Protein AF-A0A7X4C940-F1 (afdb_monomer_lite)

Secondary structure (DSSP, 8-state):
----S-----------------S------TT-HHHHHHTT-S-----SS---SHHHHHHHSTTTHHHHHHHHHH-GGGHHHHSGGGG-------SSS--

Sequence (99 aa):
MSVIEKTIEASANTSLPHVEQTEGTSSPSTTDRIFGAHRGGKIRVAGKFPIDSPETLSLVYTPGVGHVCRAIAADPAQAYQVTGKGNSVAVVTDGSAVL

Radius of gyration: 28.31 Å; chains: 1; bounding box: 73×32×51 Å

pLDDT: mean 78.65, std 24.68, range [30.31, 98.56]

Structure (mmCIF, N/CA/C/O backbone):
data_AF-A0A7X4C940-F1
#
_entry.id   AF-A0A7X4C940-F1
#
loop_
_atom_site.group_PDB
_atom_site.id
_atom_site.type_symbol
_atom_site.label_atom_id
_atom_site.label_alt_id
_atom_site.label_comp_id
_atom_site.label_asym_id
_atom_site.label_entity_id
_atom_site.label_seq_id
_atom_site.pdbx_PDB_ins_code
_atom_site.Cartn_x
_atom_site.Cartn_y
_atom_site.Cartn_z
_atom_site.occupancy
_atom_site.B_iso_or_equiv
_atom_site.auth_seq_id
_atom_site.auth_comp_id
_atom_site.auth_asym_id
_atom_site.auth_atom_id
_atom_site.pdbx_PDB_model_num
ATOM 1 N N . MET A 1 1 ? 45.951 19.045 34.154 1.00 42.50 1 MET A N 1
ATOM 2 C CA . MET A 1 1 ? 44.715 18.563 33.502 1.00 42.50 1 MET A CA 1
ATOM 3 C C . MET A 1 1 ? 44.746 19.002 32.044 1.00 42.50 1 MET A C 1
ATOM 5 O O . MET A 1 1 ? 44.056 19.932 31.662 1.00 42.50 1 MET A O 1
ATOM 9 N N . SER A 1 2 ? 45.626 18.378 31.259 1.00 30.31 2 SER A N 1
ATOM 10 C CA . SER A 1 2 ? 45.772 18.595 29.816 1.00 30.31 2 SER A CA 1
ATOM 11 C C . SER A 1 2 ? 45.925 17.219 29.172 1.00 30.31 2 SER A C 1
ATOM 13 O O . SER A 1 2 ? 47.014 16.655 29.116 1.00 30.31 2 SER A O 1
ATOM 15 N N . VAL A 1 3 ? 44.795 16.631 28.794 1.00 38.12 3 VAL A N 1
ATOM 16 C CA . VAL A 1 3 ? 44.738 15.377 28.037 1.00 38.12 3 VAL A CA 1
ATOM 17 C C . VAL A 1 3 ? 44.363 15.749 26.607 1.00 38.12 3 VAL A C 1
ATOM 19 O O . VAL A 1 3 ? 43.245 15.528 26.163 1.00 38.12 3 VAL A O 1
ATOM 22 N N . ILE A 1 4 ? 45.286 16.428 25.932 1.00 45.62 4 ILE A N 1
ATOM 23 C CA . ILE A 1 4 ? 45.287 16.703 24.493 1.00 45.62 4 ILE A CA 1
ATOM 24 C C . ILE A 1 4 ? 46.773 16.603 24.102 1.00 45.62 4 ILE A C 1
ATOM 26 O O . ILE A 1 4 ? 47.593 17.157 24.824 1.00 45.62 4 ILE A O 1
ATOM 30 N N . GLU A 1 5 ? 47.100 15.872 23.026 1.00 40.53 5 GLU A N 1
ATOM 31 C CA . GLU A 1 5 ? 48.422 15.793 22.340 1.00 40.53 5 GLU A CA 1
ATOM 32 C C . GLU A 1 5 ? 49.314 14.531 22.436 1.00 40.53 5 GLU A C 1
ATOM 34 O O . GLU A 1 5 ? 50.472 14.602 22.039 1.00 40.53 5 GLU A O 1
ATOM 39 N N . LYS A 1 6 ? 48.846 13.329 22.807 1.00 39.38 6 LYS A N 1
ATOM 40 C CA . LYS A 1 6 ? 49.697 12.117 22.627 1.00 39.38 6 LYS A CA 1
ATOM 41 C C . LYS A 1 6 ? 49.001 10.897 22.032 1.00 39.38 6 LYS A C 1
ATOM 43 O O . LYS A 1 6 ? 48.931 9.834 22.642 1.00 39.38 6 LYS A O 1
ATOM 48 N N . THR A 1 7 ? 48.540 11.025 20.791 1.00 34.94 7 THR A N 1
ATOM 49 C CA . THR A 1 7 ? 48.272 9.854 19.931 1.00 34.94 7 THR A CA 1
ATOM 50 C C . THR A 1 7 ? 48.620 10.169 18.476 1.00 34.94 7 THR A C 1
ATOM 52 O O . THR A 1 7 ? 47.824 10.002 17.561 1.00 34.94 7 THR A O 1
ATOM 55 N N . ILE A 1 8 ? 49.832 10.680 18.275 1.00 39.00 8 ILE A N 1
ATOM 56 C CA . ILE A 1 8 ? 50.547 10.621 17.000 1.00 39.00 8 ILE A CA 1
ATOM 57 C C . ILE A 1 8 ? 51.814 9.819 17.315 1.00 39.00 8 ILE A C 1
ATOM 59 O O . ILE A 1 8 ? 52.399 10.032 18.371 1.00 39.00 8 ILE A O 1
ATOM 63 N N . GLU A 1 9 ? 52.183 8.899 16.422 1.00 41.22 9 GLU A N 1
ATOM 64 C CA . GLU A 1 9 ? 53.305 7.942 16.510 1.00 41.22 9 GLU A CA 1
ATOM 65 C C . GLU A 1 9 ? 52.994 6.568 17.125 1.00 41.22 9 GLU A C 1
ATOM 67 O O . GLU A 1 9 ? 53.378 6.258 18.246 1.00 41.22 9 GLU A O 1
ATOM 72 N N . ALA A 1 10 ? 52.360 5.695 16.336 1.00 34.78 10 ALA A N 1
ATOM 73 C CA . ALA A 1 10 ? 52.729 4.277 16.261 1.00 34.78 10 ALA A CA 1
ATOM 74 C C . ALA A 1 10 ? 51.999 3.612 15.086 1.00 34.78 10 ALA A C 1
ATOM 76 O O . ALA A 1 10 ? 50.857 3.187 15.218 1.00 34.78 10 ALA A O 1
ATOM 77 N N . SER A 1 11 ? 52.651 3.564 13.925 1.00 36.53 11 SER A N 1
ATOM 78 C CA . SER A 1 11 ? 52.880 2.333 13.149 1.00 36.53 11 SER A CA 1
ATOM 79 C C . SER A 1 11 ? 53.251 2.714 11.715 1.00 36.53 11 SER A C 1
ATOM 81 O O . SER A 1 11 ? 52.434 2.729 10.796 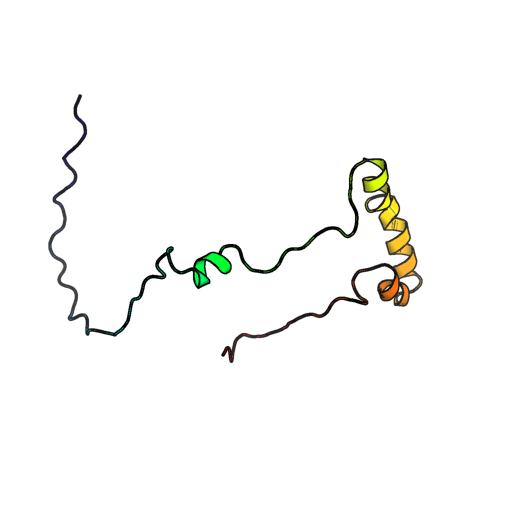1.00 36.53 11 SER A O 1
ATOM 83 N N . ALA A 1 12 ? 54.516 3.101 11.557 1.00 42.47 12 ALA A N 1
ATOM 84 C CA . ALA A 1 12 ? 55.190 3.086 10.273 1.00 42.47 12 ALA A CA 1
ATOM 85 C C . ALA A 1 12 ? 55.504 1.628 9.888 1.00 42.47 12 ALA A C 1
ATOM 87 O O . ALA A 1 12 ? 55.801 0.804 10.749 1.00 42.47 12 ALA A O 1
ATOM 88 N N . ASN A 1 13 ? 55.517 1.373 8.579 1.00 41.94 13 ASN A N 1
ATOM 89 C CA . ASN A 1 13 ? 56.007 0.174 7.895 1.00 41.94 13 ASN A CA 1
ATOM 90 C C . ASN A 1 13 ? 55.150 -1.098 7.953 1.00 41.94 13 ASN A C 1
ATOM 92 O O . ASN A 1 13 ? 55.437 -2.068 8.648 1.00 41.94 13 ASN A O 1
ATOM 96 N N . THR A 1 14 ? 54.223 -1.187 7.004 1.00 37.69 14 THR A N 1
ATOM 97 C CA . THR A 1 14 ? 54.131 -2.389 6.167 1.00 37.69 14 THR A CA 1
ATOM 98 C C . THR A 1 14 ? 54.043 -1.927 4.720 1.00 37.69 14 THR A C 1
ATOM 100 O O . THR A 1 14 ? 53.088 -1.271 4.315 1.00 37.69 14 THR A O 1
ATOM 103 N N . SER A 1 15 ? 55.103 -2.195 3.965 1.00 42.78 15 SER A N 1
ATOM 104 C CA . SER A 1 15 ? 55.210 -1.926 2.535 1.00 42.78 15 SER A CA 1
ATOM 105 C C . SER A 1 15 ? 54.172 -2.756 1.779 1.00 42.78 15 SER A C 1
ATOM 107 O O . SER A 1 15 ? 54.330 -3.970 1.644 1.00 42.78 15 SER A O 1
ATOM 109 N N . LEU A 1 16 ? 53.110 -2.101 1.314 1.00 41.47 16 LEU A N 1
ATOM 110 C CA . LEU A 1 16 ? 52.131 -2.671 0.391 1.00 41.47 16 LEU A CA 1
ATOM 111 C C . LEU A 1 16 ? 52.626 -2.496 -1.056 1.00 41.47 16 LEU A C 1
ATOM 113 O O . LEU A 1 16 ? 53.311 -1.510 -1.346 1.00 41.47 16 LEU A O 1
ATOM 117 N N . PRO A 1 17 ? 52.340 -3.461 -1.949 1.00 33.09 17 PRO A N 1
ATOM 118 C CA . PRO A 1 17 ? 52.874 -3.474 -3.304 1.00 33.09 17 PRO A CA 1
ATOM 119 C C . PRO A 1 17 ? 52.326 -2.294 -4.111 1.00 33.09 17 PRO A C 1
ATOM 121 O O . PRO A 1 17 ? 51.290 -1.729 -3.769 1.00 33.09 17 PRO A O 1
ATOM 124 N N . HIS A 1 18 ? 53.054 -1.930 -5.169 1.00 36.38 18 HIS A N 1
ATOM 125 C CA . HIS A 1 18 ? 52.693 -0.914 -6.159 1.00 36.38 18 HIS A CA 1
ATOM 126 C C . HIS A 1 18 ? 51.175 -0.817 -6.379 1.00 36.38 18 HIS A C 1
ATOM 128 O O . HIS A 1 18 ? 50.570 -1.695 -6.991 1.00 36.38 18 HIS A O 1
ATOM 134 N N . VAL A 1 19 ? 50.573 0.268 -5.884 1.00 41.28 19 VAL A N 1
ATOM 135 C CA . VAL A 1 19 ? 49.214 0.655 -6.255 1.00 41.28 19 VAL A CA 1
ATOM 136 C C . VAL A 1 19 ? 49.325 1.321 -7.617 1.00 41.28 19 VAL A C 1
ATOM 138 O O . VAL A 1 19 ? 49.713 2.483 -7.735 1.00 41.28 19 VAL A O 1
ATOM 141 N N . GLU A 1 20 ? 49.057 0.525 -8.644 1.00 40.09 20 GLU A N 1
ATOM 142 C CA . GLU A 1 20 ? 48.770 0.990 -9.991 1.00 40.09 20 GLU A CA 1
ATOM 143 C C . GLU A 1 20 ? 47.671 2.056 -9.910 1.00 40.09 20 GLU A C 1
ATOM 145 O O . GLU A 1 20 ? 46.622 1.853 -9.290 1.00 40.09 20 GLU A O 1
ATOM 150 N N . GLN A 1 21 ? 47.954 3.232 -10.471 1.00 44.78 21 GLN A N 1
ATOM 151 C CA . GLN A 1 21 ? 46.980 4.307 -10.568 1.00 44.78 21 GLN A CA 1
ATOM 152 C C . GLN A 1 21 ? 45.806 3.812 -11.411 1.00 44.78 21 GLN A C 1
ATOM 154 O O . GLN A 1 21 ? 45.923 3.685 -12.625 1.00 44.78 21 GLN A O 1
ATOM 159 N N . THR A 1 22 ? 44.679 3.530 -10.763 1.00 36.12 22 THR A N 1
ATOM 160 C CA . THR A 1 22 ? 43.398 3.347 -11.441 1.00 36.12 22 THR A CA 1
ATOM 161 C C . THR A 1 22 ? 42.546 4.579 -11.185 1.00 36.12 22 THR A C 1
ATOM 163 O O . THR A 1 22 ? 42.447 5.103 -10.074 1.00 36.12 22 THR A O 1
ATOM 166 N N . GLU A 1 23 ? 42.050 5.113 -12.288 1.00 40.34 23 GLU A N 1
ATOM 167 C CA . GLU A 1 23 ? 41.413 6.407 -12.407 1.00 40.34 23 GLU A CA 1
ATOM 168 C C . GLU A 1 23 ? 40.188 6.568 -11.494 1.00 40.34 23 GLU A C 1
ATOM 170 O O . GLU A 1 23 ? 39.392 5.652 -11.304 1.00 40.34 23 GLU A O 1
ATOM 175 N N . GLY A 1 24 ? 39.999 7.788 -10.984 1.00 44.38 24 GLY A N 1
ATOM 176 C CA . GLY A 1 24 ? 38.657 8.299 -10.706 1.00 44.38 24 GLY A CA 1
ATOM 177 C C . GLY A 1 24 ? 37.985 7.858 -9.406 1.00 44.38 24 GLY A C 1
ATOM 178 O O . GLY A 1 24 ? 36.795 7.561 -9.415 1.00 44.38 24 GLY A O 1
ATOM 179 N N . THR A 1 25 ? 38.664 7.908 -8.256 1.00 42.41 25 THR A N 1
ATOM 180 C CA . THR A 1 25 ? 37.934 7.947 -6.971 1.00 42.41 25 THR A CA 1
ATOM 181 C C . THR A 1 25 ? 37.417 9.367 -6.717 1.00 42.41 25 THR A C 1
ATOM 183 O O . THR A 1 25 ? 38.006 10.138 -5.959 1.00 42.41 25 THR A O 1
ATOM 186 N N . SER A 1 26 ? 36.306 9.743 -7.352 1.00 50.53 26 SER A N 1
ATOM 187 C CA . SER A 1 26 ? 35.496 10.872 -6.891 1.00 50.53 26 SER A CA 1
ATOM 188 C C . SER A 1 26 ? 34.583 10.368 -5.775 1.00 50.53 26 SER A C 1
ATOM 190 O O . SER A 1 26 ? 33.480 9.876 -5.995 1.00 50.53 26 SER A O 1
ATOM 192 N N . SER A 1 27 ? 35.063 10.471 -4.533 1.00 50.56 27 SER A N 1
ATOM 193 C CA . SER A 1 27 ? 34.177 10.396 -3.367 1.00 50.56 27 SER A CA 1
ATOM 194 C C . SER A 1 27 ? 32.96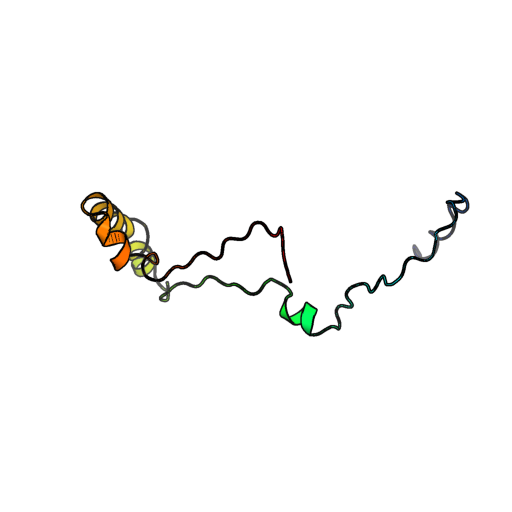3 11.303 -3.628 1.00 50.56 27 SER A C 1
ATOM 196 O O . SER A 1 27 ? 33.179 12.454 -4.027 1.00 50.56 27 SER A O 1
ATOM 198 N N . PRO A 1 28 ? 31.710 10.826 -3.470 1.00 57.88 28 PRO A N 1
ATOM 199 C CA . PRO A 1 28 ? 30.528 11.636 -3.730 1.00 57.88 28 PRO A CA 1
ATOM 200 C C . PRO A 1 28 ? 30.526 12.806 -2.746 1.00 57.88 28 PRO A C 1
ATOM 202 O O . PRO A 1 28 ? 30.125 12.687 -1.585 1.00 57.88 28 PRO A O 1
ATOM 205 N N . SER A 1 29 ? 31.051 13.945 -3.196 1.00 57.94 29 SER A N 1
ATOM 206 C CA . SER A 1 29 ? 31.134 15.137 -2.370 1.00 57.94 29 SER A CA 1
ATOM 207 C C . SER A 1 29 ? 29.706 15.541 -2.006 1.00 57.94 29 SER A C 1
ATOM 209 O O . SER A 1 29 ? 28.834 15.664 -2.863 1.00 57.94 29 SER A O 1
ATOM 211 N N . THR A 1 30 ? 29.440 15.721 -0.713 1.00 58.75 30 THR A N 1
ATOM 212 C CA . THR A 1 30 ?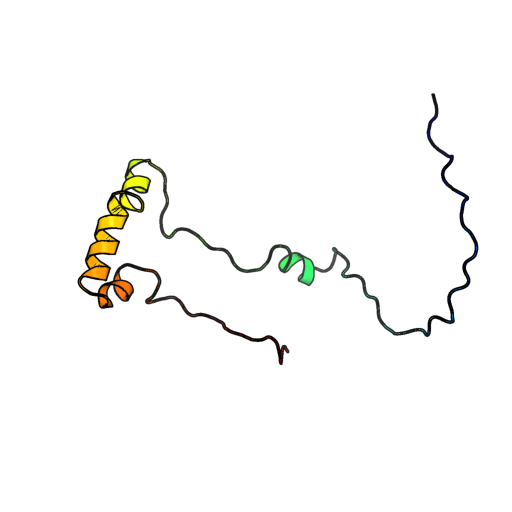 28.099 16.049 -0.196 1.00 58.75 30 THR A CA 1
ATOM 213 C C . THR A 1 30 ? 27.539 17.370 -0.758 1.00 58.75 30 THR A C 1
ATOM 215 O O . THR A 1 30 ? 26.343 17.627 -0.635 1.00 58.75 30 THR A O 1
ATOM 218 N N . THR A 1 31 ? 28.378 18.171 -1.418 1.00 65.88 31 THR A N 1
ATOM 219 C CA . THR A 1 31 ? 28.033 19.420 -2.111 1.00 65.88 31 THR A CA 1
ATOM 220 C C . THR A 1 31 ? 27.319 19.200 -3.451 1.00 65.88 31 THR A C 1
ATOM 222 O O . THR A 1 31 ? 26.689 20.126 -3.963 1.00 65.88 31 THR A O 1
ATOM 225 N N . ASP A 1 32 ? 27.373 17.997 -4.028 1.00 86.38 32 ASP A N 1
ATOM 226 C CA . ASP A 1 32 ? 26.668 17.710 -5.275 1.00 86.38 32 ASP A CA 1
ATOM 227 C C . ASP A 1 32 ? 25.144 17.694 -5.052 1.00 86.38 32 ASP A C 1
ATOM 229 O O . ASP A 1 32 ? 24.582 16.875 -4.315 1.00 86.38 32 ASP A O 1
ATOM 233 N N . ARG A 1 33 ? 24.465 18.626 -5.730 1.00 87.19 33 ARG A N 1
ATOM 234 C CA . ARG A 1 33 ? 23.008 18.799 -5.690 1.00 87.19 33 ARG A CA 1
ATOM 235 C C . ARG A 1 33 ? 22.267 17.540 -6.137 1.00 87.19 33 ARG A C 1
ATOM 237 O O . ARG A 1 33 ? 21.164 17.305 -5.645 1.00 87.19 33 ARG A O 1
ATOM 244 N N . ILE A 1 34 ? 22.850 16.734 -7.027 1.00 88.94 34 ILE A N 1
ATOM 245 C CA . ILE A 1 34 ? 22.257 15.483 -7.512 1.00 88.94 34 ILE A CA 1
ATOM 246 C C . ILE A 1 34 ? 22.178 14.475 -6.366 1.00 88.94 34 ILE A C 1
ATOM 248 O O . ILE A 1 34 ? 21.091 13.973 -6.071 1.00 88.94 34 ILE A O 1
ATOM 252 N N . PHE A 1 35 ? 23.289 14.229 -5.668 1.00 87.88 35 PHE A N 1
ATOM 253 C CA . PHE A 1 35 ? 23.303 13.343 -4.499 1.00 87.88 35 PHE A CA 1
ATOM 254 C C . PHE A 1 35 ? 22.451 13.907 -3.360 1.00 87.88 35 PHE A C 1
ATOM 256 O O . PHE A 1 35 ? 21.732 13.156 -2.701 1.00 87.88 35 PHE A O 1
ATOM 263 N N . GLY A 1 36 ? 22.462 15.230 -3.170 1.00 89.56 36 GLY A N 1
ATOM 264 C CA . GLY A 1 36 ? 21.583 15.913 -2.223 1.00 89.56 36 GLY A CA 1
ATOM 265 C C . GLY A 1 36 ? 20.099 15.632 -2.479 1.00 89.56 36 GLY A C 1
ATOM 266 O O . GLY A 1 36 ? 19.387 15.270 -1.547 1.00 89.56 36 GLY A O 1
ATOM 267 N N . ALA A 1 37 ? 19.647 15.722 -3.732 1.00 90.38 37 ALA A N 1
ATOM 268 C CA . ALA A 1 37 ? 18.257 15.462 -4.113 1.00 90.38 37 ALA A CA 1
ATOM 269 C C . ALA A 1 37 ? 17.843 13.983 -3.993 1.00 90.38 37 ALA A C 1
ATOM 271 O O . ALA A 1 37 ? 16.660 13.690 -3.840 1.00 90.38 37 ALA A O 1
ATOM 272 N N . HIS A 1 38 ? 18.796 13.049 -4.058 1.00 93.75 38 HIS A N 1
ATOM 273 C CA . HIS A 1 38 ? 18.541 11.610 -3.902 1.00 93.75 38 HIS A CA 1
ATOM 274 C C . HIS A 1 38 ? 18.685 11.121 -2.453 1.00 93.75 38 HIS A C 1
ATOM 276 O O . HIS A 1 38 ? 18.319 9.982 -2.145 1.00 93.75 38 HIS A O 1
ATOM 282 N N . ARG A 1 39 ? 19.210 11.960 -1.552 1.00 90.88 39 ARG A N 1
ATOM 283 C CA . ARG A 1 39 ? 19.424 11.617 -0.144 1.00 90.88 39 ARG A CA 1
ATOM 284 C C . ARG A 1 39 ? 18.084 11.293 0.524 1.00 90.88 39 ARG A C 1
ATOM 286 O O . ARG A 1 39 ? 17.179 12.116 0.553 1.00 90.88 39 ARG A O 1
ATOM 293 N N . GLY A 1 40 ? 17.976 10.087 1.082 1.00 91.31 40 GLY A N 1
ATOM 294 C CA . GLY A 1 40 ? 16.746 9.589 1.715 1.00 91.31 40 GLY A CA 1
ATOM 295 C C . GLY A 1 40 ? 15.768 8.893 0.762 1.00 91.31 40 GLY A C 1
ATOM 296 O O . GLY A 1 40 ? 14.728 8.417 1.212 1.00 91.31 40 GLY A O 1
ATOM 297 N N . GLY A 1 41 ? 16.107 8.775 -0.525 1.00 94.69 41 GLY A N 1
ATOM 298 C CA . GLY A 1 41 ? 15.247 8.155 -1.529 1.00 94.69 41 GLY A CA 1
ATOM 299 C C . GLY A 1 41 ? 14.156 9.093 -2.055 1.00 94.69 41 GLY A C 1
ATOM 300 O O . GLY A 1 41 ? 13.930 10.185 -1.542 1.00 94.69 41 GLY A O 1
ATOM 301 N N . LYS A 1 42 ? 13.490 8.663 -3.133 1.00 94.38 42 LYS A N 1
ATOM 302 C CA . LYS A 1 42 ? 12.528 9.494 -3.886 1.00 94.38 42 LYS A CA 1
ATOM 303 C C . LYS A 1 42 ? 11.060 9.173 -3.599 1.00 94.38 42 LYS A C 1
ATOM 305 O O . LYS A 1 42 ? 10.186 9.965 -3.931 1.00 94.38 42 LYS A O 1
ATOM 310 N N . ILE A 1 43 ? 10.779 8.002 -3.030 1.00 96.50 43 ILE A N 1
ATOM 311 C CA . ILE A 1 43 ? 9.415 7.489 -2.864 1.00 96.50 43 ILE A CA 1
ATOM 312 C C . ILE A 1 43 ? 8.939 7.753 -1.434 1.00 96.50 43 ILE A C 1
ATOM 314 O O . ILE A 1 43 ? 9.669 7.524 -0.473 1.00 96.50 43 ILE A O 1
ATOM 318 N N . ARG A 1 44 ? 7.685 8.191 -1.298 1.00 96.31 44 ARG A N 1
ATOM 319 C CA . ARG A 1 44 ? 6.971 8.322 -0.023 1.00 96.31 44 ARG A CA 1
ATOM 320 C C . ARG A 1 44 ? 5.593 7.677 -0.144 1.00 96.31 44 ARG A C 1
ATOM 322 O O . ARG A 1 44 ? 4.933 7.823 -1.167 1.00 96.31 44 ARG A O 1
ATOM 329 N N . VAL A 1 45 ? 5.149 7.028 0.929 1.00 95.56 45 VAL A N 1
ATOM 330 C CA . VAL A 1 45 ? 3.767 6.562 1.101 1.00 95.56 45 VAL A CA 1
ATOM 331 C C . VAL A 1 45 ? 3.039 7.536 2.024 1.00 95.56 45 VAL A C 1
ATOM 333 O O . VAL A 1 45 ? 3.591 7.960 3.040 1.00 95.56 45 VAL A O 1
ATOM 336 N N . ALA A 1 46 ? 1.814 7.909 1.663 1.00 94.88 46 ALA A N 1
ATOM 337 C CA . ALA A 1 46 ? 0.967 8.799 2.447 1.00 94.88 46 ALA A CA 1
ATOM 338 C C . ALA A 1 46 ? -0.465 8.256 2.503 1.00 94.88 46 ALA A C 1
ATOM 340 O O . ALA A 1 46 ? -0.930 7.607 1.564 1.00 94.88 46 ALA A O 1
ATOM 341 N N . GLY A 1 47 ? -1.156 8.520 3.614 1.00 92.81 47 GL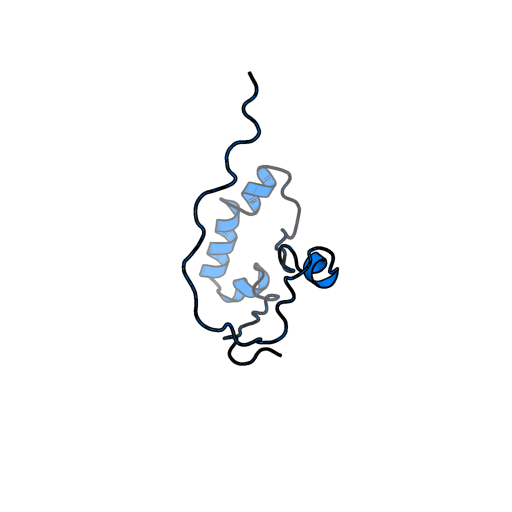Y A N 1
ATOM 342 C CA . GLY A 1 47 ? -2.575 8.202 3.756 1.00 92.81 47 GLY A CA 1
ATOM 343 C C . GLY A 1 47 ? -3.436 9.034 2.803 1.00 92.81 47 GLY A C 1
ATOM 344 O O . GLY A 1 47 ? -3.082 10.158 2.455 1.00 92.81 47 GLY A O 1
ATOM 345 N N . LYS A 1 48 ? -4.579 8.483 2.382 1.00 90.88 48 LYS A N 1
ATOM 346 C CA . LYS A 1 48 ? -5.501 9.149 1.444 1.00 90.88 48 LYS A CA 1
ATOM 347 C C . LYS A 1 48 ? -6.328 10.265 2.100 1.00 90.88 48 LYS A C 1
ATOM 349 O O . LYS A 1 48 ? -6.807 11.153 1.406 1.00 90.88 48 LYS A O 1
ATOM 354 N N . PHE A 1 49 ? -6.510 10.209 3.414 1.00 90.19 49 PHE A N 1
ATOM 355 C CA . PHE A 1 49 ? -7.271 11.177 4.201 1.00 90.19 49 PHE A CA 1
ATOM 356 C C . PHE A 1 49 ? -6.686 11.255 5.622 1.00 90.19 49 PHE A C 1
ATOM 358 O O . PHE A 1 49 ? -5.977 10.328 6.034 1.00 90.19 49 PHE A O 1
ATOM 365 N N . PRO A 1 50 ? -6.908 12.366 6.347 1.00 93.38 50 PRO A N 1
ATOM 366 C CA . PRO A 1 50 ? -6.367 12.547 7.690 1.00 93.38 50 PRO A CA 1
ATOM 367 C C . PRO A 1 50 ? -6.957 11.536 8.678 1.00 93.38 50 PRO A C 1
ATOM 369 O O . PRO A 1 50 ? -8.131 11.187 8.593 1.00 93.38 50 PRO A O 1
ATOM 372 N N . ILE A 1 51 ? -6.130 11.090 9.626 1.00 94.94 51 ILE A N 1
ATOM 373 C CA . ILE A 1 51 ? -6.547 10.301 10.789 1.00 94.94 51 ILE A CA 1
ATOM 374 C C . ILE A 1 51 ? -6.352 11.194 12.012 1.00 94.94 51 ILE A C 1
ATOM 376 O O . ILE A 1 51 ? -5.243 11.318 12.529 1.00 94.94 51 ILE A O 1
ATOM 380 N N . ASP A 1 52 ? -7.415 11.880 12.406 1.00 95.81 52 ASP A N 1
ATOM 381 C CA . ASP A 1 52 ? -7.423 12.937 13.424 1.00 95.81 52 ASP A CA 1
ATOM 382 C C . ASP A 1 52 ? -8.135 12.532 14.721 1.00 95.81 52 ASP A C 1
ATOM 384 O O . ASP A 1 52 ? -7.976 13.200 15.742 1.00 95.81 52 ASP A O 1
ATOM 388 N N . SER A 1 53 ? -8.880 11.424 14.702 1.00 96.62 53 SER A N 1
ATOM 389 C CA . SER A 1 53 ? -9.651 10.949 15.845 1.00 96.62 53 SER A CA 1
ATOM 390 C C . SER A 1 53 ? -9.615 9.421 16.015 1.00 96.62 53 SER A C 1
ATOM 392 O O . SER A 1 53 ? -9.389 8.680 15.046 1.00 96.62 53 SER A O 1
ATOM 394 N N . PRO A 1 54 ? -9.855 8.912 17.241 1.00 95.56 54 PRO A N 1
ATOM 395 C CA . PRO A 1 54 ? -10.030 7.480 17.496 1.00 95.56 54 PRO A CA 1
ATOM 396 C C . PRO A 1 54 ? -11.175 6.851 16.693 1.00 95.56 54 PRO A C 1
ATOM 398 O O . PRO A 1 54 ? -11.093 5.681 16.306 1.00 95.56 54 PRO A O 1
ATOM 401 N N . GLU A 1 55 ? -12.233 7.611 16.416 1.00 94.75 55 GLU A N 1
ATOM 402 C CA . GLU A 1 55 ? -13.372 7.168 15.613 1.00 94.75 55 GLU A CA 1
ATOM 403 C C . GLU A 1 55 ? -12.948 6.945 14.158 1.00 94.75 55 GLU A C 1
ATOM 405 O O . GLU A 1 55 ? -13.218 5.880 13.594 1.00 94.75 55 GLU A O 1
ATOM 410 N N . THR A 1 56 ? -12.211 7.899 13.574 1.00 94.50 56 THR A N 1
ATOM 411 C CA . THR A 1 56 ? -11.645 7.769 12.225 1.00 94.50 56 THR A CA 1
ATOM 412 C C . THR A 1 56 ? -10.691 6.580 12.163 1.00 94.50 56 THR A C 1
ATOM 414 O O . THR A 1 56 ? -10.752 5.790 11.221 1.00 94.50 56 THR A O 1
ATOM 417 N N . LEU A 1 57 ? -9.857 6.383 13.188 1.00 94.44 57 LEU A N 1
ATOM 418 C CA . LEU A 1 57 ? -8.973 5.221 13.261 1.00 94.44 57 LEU A CA 1
ATOM 419 C C . LEU A 1 57 ? -9.764 3.903 13.295 1.00 94.44 57 LEU A C 1
ATOM 421 O O . LEU A 1 57 ? -9.448 2.980 12.549 1.00 94.44 57 LEU A O 1
ATOM 425 N N . SER A 1 58 ? -10.819 3.823 14.103 1.00 94.94 58 SER A N 1
ATOM 426 C CA . SER A 1 58 ? -11.657 2.621 14.238 1.00 94.94 58 SER A CA 1
ATOM 427 C C . SER A 1 58 ? -12.427 2.276 12.956 1.00 94.94 58 SER A C 1
ATOM 429 O O . SER A 1 58 ? -12.724 1.106 12.709 1.00 94.94 58 SER A O 1
ATOM 431 N N . LEU A 1 59 ? -12.744 3.280 12.130 1.00 94.12 59 LEU A N 1
ATOM 432 C CA . LEU A 1 59 ? -13.400 3.105 10.832 1.00 94.12 59 LEU A CA 1
ATOM 433 C C . LEU A 1 59 ? -12.469 2.456 9.797 1.00 94.12 59 LEU A C 1
ATOM 435 O O . LEU A 1 59 ? -12.886 1.580 9.039 1.00 94.12 59 LEU A O 1
ATOM 439 N N . VAL A 1 60 ? -11.214 2.901 9.754 1.00 94.19 60 VAL A N 1
ATOM 440 C CA . VAL A 1 60 ? -10.233 2.491 8.729 1.00 94.19 60 VAL A CA 1
ATOM 441 C C . VAL A 1 60 ? -9.392 1.303 9.155 1.00 94.19 60 VAL A C 1
ATOM 443 O O . VAL A 1 60 ? -8.741 0.658 8.333 1.00 94.19 60 VAL A O 1
ATOM 446 N N . TYR A 1 61 ? -9.397 1.041 10.453 1.00 93.44 61 TYR A N 1
ATOM 447 C CA . TYR A 1 61 ? -8.713 -0.057 11.092 1.00 93.44 61 TYR A CA 1
ATOM 448 C C . TYR A 1 61 ? -9.726 -0.933 11.828 1.00 93.44 61 TYR A C 1
ATOM 450 O O . TYR A 1 61 ? -10.907 -0.951 11.491 1.00 93.44 61 TYR A O 1
ATOM 458 N N . THR A 1 62 ? -9.279 -1.741 12.780 1.00 94.56 62 THR A N 1
ATOM 459 C CA . THR A 1 62 ? -10.167 -2.582 13.581 1.00 94.56 62 THR A CA 1
ATOM 460 C C . THR A 1 62 ? -11.114 -1.708 14.414 1.00 94.56 62 THR A C 1
ATOM 462 O O . THR A 1 62 ? -10.629 -0.810 15.102 1.00 94.56 62 THR A O 1
ATOM 465 N N . PRO A 1 63 ? -12.435 -1.980 14.416 1.00 93.44 63 PRO A N 1
ATOM 466 C CA . PRO A 1 63 ? -13.133 -3.105 13.774 1.00 93.44 63 PRO A CA 1
ATOM 467 C C . PRO A 1 63 ? -13.602 -2.870 12.320 1.00 93.44 63 PRO A C 1
ATOM 469 O O . PRO A 1 63 ? -13.948 -3.845 11.645 1.00 93.44 63 PRO A O 1
ATOM 472 N N . GLY A 1 64 ? -13.621 -1.629 11.821 1.00 94.56 64 GLY A N 1
ATOM 473 C CA . GLY A 1 64 ? -14.202 -1.250 10.524 1.00 94.56 64 GLY A CA 1
ATOM 474 C C . GLY A 1 64 ? -13.594 -1.952 9.304 1.00 94.56 64 GLY A C 1
ATOM 475 O O . GLY A 1 64 ? -14.328 -2.424 8.431 1.00 94.56 64 GLY A O 1
ATOM 476 N N . VAL A 1 65 ? -12.274 -2.156 9.280 1.00 97.00 65 VAL A N 1
ATOM 477 C CA . VAL A 1 65 ? -11.582 -2.879 8.193 1.00 97.00 65 VAL A CA 1
ATOM 478 C C . VAL A 1 65 ? -12.106 -4.310 8.003 1.00 97.00 65 VAL A C 1
ATOM 480 O O . VAL A 1 65 ? -12.107 -4.835 6.890 1.00 97.00 65 VAL A O 1
ATOM 483 N N . GLY A 1 66 ? -12.645 -4.932 9.060 1.00 97.50 66 GLY A N 1
ATOM 484 C CA . GLY A 1 66 ? -13.231 -6.270 8.985 1.00 97.50 66 GLY A CA 1
ATOM 485 C C . GLY A 1 66 ? -14.417 -6.359 8.018 1.00 97.50 66 GLY A C 1
ATOM 486 O O . GLY A 1 66 ? -14.646 -7.416 7.429 1.00 97.50 66 GLY A O 1
ATOM 487 N N . HIS A 1 67 ? -15.146 -5.258 7.807 1.00 96.75 67 HIS A N 1
ATOM 488 C CA . HIS A 1 67 ? -16.245 -5.196 6.839 1.00 96.75 67 HIS A CA 1
ATOM 489 C C . HIS A 1 67 ? -15.711 -5.276 5.406 1.00 96.75 67 HIS A C 1
ATOM 491 O O . HIS A 1 67 ? -16.233 -6.042 4.597 1.00 96.75 67 HIS A O 1
ATOM 497 N N . VAL A 1 68 ? -14.623 -4.554 5.127 1.00 97.38 68 VAL A N 1
ATOM 498 C CA . VAL A 1 68 ? -13.933 -4.565 3.830 1.00 97.38 68 VAL A CA 1
ATOM 499 C C . VAL A 1 68 ? -13.361 -5.954 3.537 1.00 97.38 68 VAL A C 1
ATOM 501 O O . VAL A 1 68 ? -13.563 -6.485 2.447 1.00 97.38 68 VAL A O 1
ATOM 504 N N . CYS A 1 69 ? -12.724 -6.592 4.525 1.00 97.94 69 CYS A N 1
ATOM 505 C CA . CYS A 1 69 ? -12.187 -7.947 4.373 1.00 97.94 69 C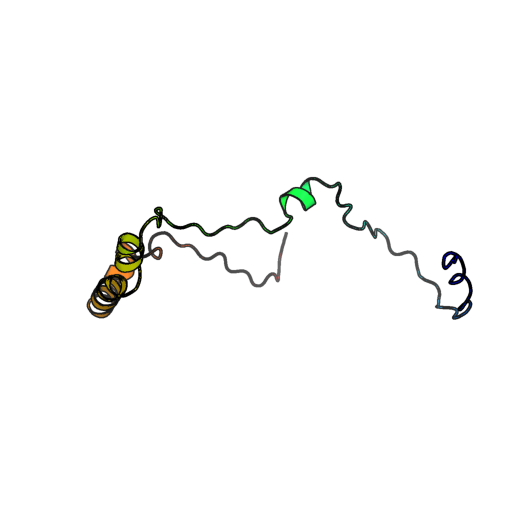YS A CA 1
ATOM 506 C C . CYS A 1 69 ? -13.278 -8.973 4.040 1.00 97.94 69 CYS A C 1
ATOM 508 O O . CYS A 1 69 ? -13.095 -9.787 3.138 1.00 97.94 69 CYS A O 1
ATOM 510 N N . ARG A 1 70 ? -14.426 -8.928 4.733 1.00 98.06 70 ARG A N 1
ATOM 511 C CA . ARG A 1 70 ? -15.557 -9.828 4.447 1.00 98.06 70 ARG A CA 1
ATOM 512 C C . ARG A 1 70 ? -16.151 -9.591 3.059 1.00 98.06 70 ARG A C 1
ATOM 514 O O . ARG A 1 70 ? -16.476 -10.563 2.385 1.00 98.06 70 ARG A O 1
ATOM 521 N N . ALA A 1 71 ? -16.250 -8.336 2.620 1.00 97.94 71 ALA A N 1
ATOM 522 C CA . ALA A 1 71 ? -16.720 -8.008 1.275 1.00 97.94 71 ALA A CA 1
ATOM 523 C C . ALA A 1 71 ? -15.800 -8.596 0.190 1.00 97.94 71 ALA A C 1
ATOM 525 O O . ALA A 1 71 ? -16.289 -9.226 -0.741 1.00 97.94 71 ALA A O 1
ATOM 526 N N . ILE A 1 72 ? -14.478 -8.471 0.352 1.00 98.50 72 ILE A N 1
ATOM 527 C CA . ILE A 1 72 ? -13.497 -9.052 -0.582 1.00 98.50 72 ILE A CA 1
ATOM 528 C C . ILE A 1 72 ? -13.513 -10.587 -0.537 1.00 98.50 72 ILE A C 1
ATOM 530 O O . ILE A 1 72 ? -13.346 -11.233 -1.567 1.00 98.50 72 ILE A O 1
ATOM 534 N N . ALA A 1 73 ? -13.710 -11.183 0.642 1.00 98.44 73 ALA A N 1
ATOM 535 C CA . ALA A 1 73 ? -13.806 -12.635 0.773 1.00 98.44 73 ALA A CA 1
ATOM 536 C C . ALA A 1 73 ? -15.045 -13.206 0.060 1.00 98.44 73 ALA A C 1
ATOM 538 O O . ALA A 1 73 ? -14.968 -14.293 -0.506 1.00 98.44 73 ALA A O 1
ATOM 539 N N . ALA A 1 74 ? -16.169 -12.481 0.082 1.00 98.56 74 ALA A N 1
ATOM 540 C CA . ALA A 1 74 ? -17.393 -12.865 -0.620 1.00 98.56 74 ALA A CA 1
ATOM 541 C C . ALA A 1 74 ? -17.308 -12.614 -2.136 1.00 98.56 74 ALA A C 1
ATOM 543 O O . ALA A 1 74 ? -17.776 -13.438 -2.918 1.00 98.56 74 ALA A O 1
ATOM 544 N N . ASP A 1 75 ? -16.701 -11.498 -2.546 1.00 98.38 75 ASP A N 1
ATOM 545 C CA . ASP A 1 75 ? -16.473 -11.138 -3.945 1.00 98.38 75 ASP A CA 1
ATOM 546 C C . ASP A 1 75 ? -15.050 -10.568 -4.135 1.00 98.38 75 ASP A C 1
ATOM 548 O O . ASP A 1 75 ? -14.799 -9.389 -3.852 1.00 98.38 75 ASP A O 1
ATOM 552 N N . PRO A 1 76 ? -14.104 -11.368 -4.667 1.00 98.19 76 PRO A N 1
ATOM 553 C CA . PRO A 1 76 ? -12.733 -10.923 -4.906 1.00 98.19 76 PRO A CA 1
ATOM 554 C C . PRO A 1 76 ? -12.606 -9.720 -5.851 1.00 98.19 76 PRO A C 1
ATOM 556 O O . PRO A 1 76 ? -11.589 -9.015 -5.803 1.00 98.19 76 PRO A O 1
ATOM 559 N N . ALA A 1 77 ? -13.606 -9.446 -6.699 1.00 98.00 77 ALA A N 1
ATOM 560 C CA . ALA A 1 77 ? -13.591 -8.281 -7.583 1.00 98.00 77 ALA A CA 1
ATOM 561 C C . ALA A 1 77 ? -13.674 -6.961 -6.797 1.00 98.00 77 ALA A C 1
ATOM 563 O O . ALA A 1 77 ? -13.109 -5.954 -7.239 1.00 98.00 77 ALA A O 1
ATOM 564 N N . GLN A 1 78 ? -14.262 -6.973 -5.591 1.00 98.12 78 GLN A N 1
ATOM 565 C CA . GLN A 1 78 ? -14.323 -5.801 -4.711 1.00 98.12 78 GLN A CA 1
ATOM 566 C C . GLN A 1 78 ? -12.940 -5.230 -4.401 1.00 98.12 78 GLN A C 1
ATOM 568 O O . GLN A 1 78 ? -12.814 -4.020 -4.220 1.00 98.12 78 GLN A O 1
ATOM 573 N N . ALA A 1 79 ? -11.881 -6.051 -4.416 1.00 97.94 79 ALA A N 1
ATOM 574 C CA . ALA A 1 79 ? -10.515 -5.591 -4.173 1.00 97.94 79 ALA A CA 1
ATOM 575 C C . ALA A 1 79 ? -10.095 -4.435 -5.102 1.00 97.94 79 ALA A C 1
ATOM 577 O O . ALA A 1 79 ? -9.309 -3.584 -4.690 1.00 97.94 79 ALA A O 1
ATOM 578 N N . TYR A 1 80 ? -10.620 -4.366 -6.328 1.00 97.94 80 TY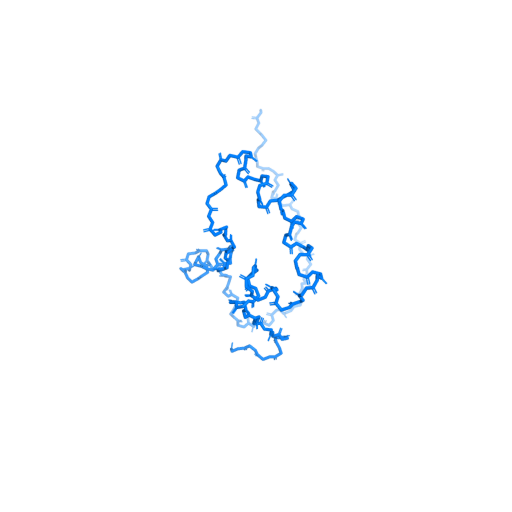R A N 1
ATOM 579 C CA . TYR A 1 80 ? -10.329 -3.270 -7.259 1.00 97.94 80 TYR A CA 1
ATOM 580 C C . TYR A 1 80 ? -11.059 -1.965 -6.921 1.00 97.94 80 TYR A C 1
ATOM 582 O O . TYR A 1 80 ? -10.576 -0.902 -7.300 1.00 97.94 80 TYR A O 1
ATOM 590 N N . GLN A 1 81 ? -12.179 -2.038 -6.200 1.00 96.50 81 GLN A N 1
ATOM 591 C CA . GLN A 1 81 ? -13.009 -0.883 -5.844 1.00 96.50 81 GLN A CA 1
ATOM 592 C C . GLN A 1 81 ? -12.625 -0.289 -4.486 1.00 96.50 81 GLN A C 1
ATOM 594 O O . GLN A 1 81 ? -12.590 0.928 -4.320 1.00 96.50 81 GLN A O 1
ATOM 599 N N . VAL A 1 82 ? -12.325 -1.147 -3.506 1.00 95.12 82 VAL A N 1
ATOM 600 C CA . VAL A 1 82 ? -12.166 -0.740 -2.096 1.00 95.12 82 VAL A CA 1
ATOM 601 C C . VAL A 1 82 ? -10.711 -0.690 -1.620 1.00 95.12 82 VAL A C 1
ATOM 603 O O . VAL A 1 82 ? -10.455 -0.419 -0.450 1.00 95.12 82 VAL A O 1
ATOM 606 N N . THR A 1 83 ? -9.739 -0.945 -2.503 1.00 95.88 83 THR A N 1
ATOM 607 C CA . THR A 1 83 ? -8.302 -0.898 -2.174 1.00 95.88 83 THR A CA 1
ATOM 608 C C . THR A 1 83 ? -7.506 -0.105 -3.212 1.00 95.88 83 THR A C 1
ATOM 610 O O . THR A 1 83 ? -8.027 0.308 -4.245 1.00 95.88 83 THR A O 1
ATOM 613 N N . GLY A 1 84 ? -6.203 0.075 -2.971 1.00 96.38 84 GLY A N 1
ATOM 614 C CA . GLY A 1 84 ? -5.291 0.685 -3.943 1.00 96.38 84 GLY A CA 1
ATOM 615 C C . GLY A 1 84 ? -5.027 -0.159 -5.198 1.00 96.38 84 GLY A C 1
ATOM 616 O O . GLY A 1 84 ? -4.401 0.349 -6.127 1.00 96.38 84 GLY A O 1
ATOM 617 N N . LYS A 1 85 ? -5.489 -1.420 -5.261 1.00 96.94 85 LYS A N 1
ATOM 618 C CA . LYS A 1 85 ? -5.168 -2.369 -6.343 1.00 96.94 85 LYS A CA 1
ATOM 619 C C . LYS A 1 85 ? -5.493 -1.831 -7.739 1.00 96.94 85 LYS A C 1
ATOM 621 O O . LYS A 1 85 ? -4.686 -2.005 -8.643 1.00 96.94 85 LYS A O 1
ATOM 626 N N . GLY A 1 86 ? -6.626 -1.147 -7.911 1.00 96.69 86 GLY A N 1
ATOM 627 C CA . GLY A 1 86 ? -7.034 -0.593 -9.209 1.00 96.69 86 GLY A CA 1
ATOM 628 C C . GLY A 1 86 ? -6.140 0.534 -9.738 1.00 96.69 86 GLY A C 1
ATOM 629 O O . GLY A 1 86 ? -6.196 0.836 -10.923 1.00 96.69 86 GLY A O 1
ATOM 630 N N . ASN A 1 87 ? -5.304 1.132 -8.885 1.00 96.88 87 ASN A N 1
ATOM 631 C CA . ASN A 1 87 ? -4.426 2.253 -9.230 1.00 96.88 87 ASN A CA 1
ATOM 632 C C . ASN A 1 87 ? -2.944 1.979 -8.897 1.00 96.88 87 ASN A C 1
ATOM 634 O O . ASN A 1 87 ? -2.140 2.904 -8.828 1.00 96.88 87 ASN A O 1
ATOM 638 N N . SER A 1 88 ? -2.577 0.722 -8.627 1.00 97.06 88 SER A N 1
ATOM 639 C CA . SER A 1 88 ? -1.207 0.346 -8.257 1.00 97.06 88 SER A CA 1
ATOM 640 C C . SER A 1 88 ? -0.504 -0.337 -9.426 1.00 97.06 88 SER A C 1
ATOM 642 O O . SER A 1 88 ? -0.996 -1.338 -9.942 1.00 97.06 88 SER A O 1
ATOM 644 N N . VAL A 1 89 ? 0.672 0.170 -9.804 1.00 97.62 89 VAL A N 1
ATOM 645 C CA . VAL A 1 89 ? 1.558 -0.439 -10.809 1.00 97.62 89 VAL A CA 1
ATOM 646 C C . VAL A 1 89 ? 2.893 -0.758 -10.146 1.00 97.62 89 VAL A C 1
ATOM 648 O O . VAL A 1 89 ? 3.500 0.109 -9.521 1.00 97.62 89 VAL A O 1
ATOM 651 N N . ALA A 1 90 ? 3.347 -2.003 -10.274 1.00 97.56 90 ALA A N 1
ATOM 652 C CA . ALA A 1 90 ? 4.645 -2.429 -9.767 1.00 97.56 90 ALA A CA 1
ATOM 653 C C . ALA A 1 90 ? 5.728 -2.219 -10.833 1.00 97.56 90 ALA A C 1
ATOM 655 O O . ALA A 1 90 ? 5.600 -2.704 -11.955 1.00 97.56 90 ALA A O 1
ATOM 656 N N . VAL A 1 91 ? 6.808 -1.529 -10.464 1.00 96.75 91 VAL A N 1
ATOM 657 C CA . VAL A 1 91 ? 8.035 -1.458 -11.267 1.00 96.75 91 VAL A CA 1
ATOM 658 C C . VAL A 1 91 ? 8.966 -2.562 -10.772 1.00 96.75 91 VAL A C 1
ATOM 660 O O . VAL A 1 91 ? 9.502 -2.463 -9.670 1.00 96.75 91 VAL A O 1
ATOM 663 N N . VAL A 1 92 ? 9.115 -3.630 -11.559 1.00 97.00 92 VAL A N 1
ATOM 664 C CA . VAL A 1 92 ? 9.923 -4.810 -11.211 1.00 97.00 92 VAL A CA 1
ATOM 665 C C . VAL A 1 92 ? 11.141 -4.865 -12.129 1.00 97.00 92 VAL A C 1
ATOM 667 O O . VAL A 1 92 ? 10.997 -4.833 -13.347 1.00 97.00 92 VAL A O 1
ATOM 670 N N . THR A 1 93 ? 12.336 -4.931 -11.545 1.00 96.81 93 THR A N 1
ATOM 671 C CA . THR A 1 93 ? 13.614 -5.049 -12.258 1.00 96.81 93 THR A CA 1
ATOM 672 C C . THR A 1 93 ? 14.548 -5.964 -11.472 1.00 96.81 93 THR A C 1
ATOM 674 O O . THR A 1 93 ? 14.522 -5.952 -10.241 1.00 96.81 93 THR A O 1
ATOM 677 N N . ASP A 1 94 ? 15.351 -6.762 -12.172 1.00 96.88 94 ASP A N 1
ATOM 678 C CA . ASP A 1 94 ? 16.427 -7.570 -11.585 1.00 96.88 94 ASP A CA 1
ATOM 679 C C . ASP A 1 94 ? 17.771 -6.820 -11.545 1.00 96.88 94 ASP A C 1
ATOM 681 O O . ASP A 1 94 ? 18.745 -7.316 -10.985 1.00 96.88 94 ASP A O 1
ATOM 685 N N . GLY A 1 95 ? 17.822 -5.616 -12.124 1.00 96.25 95 GLY A N 1
ATOM 686 C CA . GLY A 1 95 ? 19.014 -4.776 -12.168 1.00 96.25 95 GLY A CA 1
ATOM 687 C C . GLY A 1 95 ? 20.132 -5.290 -13.080 1.00 96.25 95 GLY A C 1
ATOM 688 O O . GLY A 1 95 ? 21.228 -4.740 -13.025 1.00 96.25 95 GLY A O 1
ATOM 689 N N . SER A 1 96 ? 19.891 -6.307 -13.915 1.00 95.88 96 SER A N 1
ATOM 690 C CA . SER A 1 96 ? 20.925 -6.884 -14.793 1.00 95.88 96 SER A CA 1
ATOM 691 C C . SER A 1 96 ? 21.389 -5.931 -15.903 1.00 95.88 96 SER A C 1
ATOM 693 O O . SER A 1 96 ? 22.527 -6.020 -16.360 1.00 95.88 96 SER A O 1
ATOM 695 N N . ALA A 1 97 ? 20.533 -4.986 -16.300 1.00 93.88 97 ALA A N 1
ATOM 696 C CA . ALA A 1 97 ? 20.856 -3.899 -17.216 1.00 93.88 97 ALA A CA 1
ATOM 697 C C . ALA A 1 97 ? 20.226 -2.591 -16.717 1.00 93.88 97 ALA A C 1
ATOM 699 O O . ALA A 1 97 ? 19.034 -2.337 -16.906 1.00 93.88 97 ALA A O 1
ATOM 700 N N . VAL A 1 98 ? 21.039 -1.766 -16.059 1.00 88.69 98 VAL A N 1
ATOM 701 C CA . VAL A 1 98 ? 20.679 -0.414 -15.613 1.00 88.69 98 VAL A CA 1
ATOM 702 C C . VAL A 1 98 ? 21.496 0.574 -16.441 1.00 88.69 98 VAL A C 1
ATOM 704 O O . VAL A 1 98 ? 22.684 0.341 -16.635 1.00 88.69 98 VAL A O 1
ATOM 707 N N . LEU A 1 99 ? 20.815 1.605 -16.957 1.00 89.75 99 LEU A N 1
ATOM 708 C CA . LEU A 1 99 ? 21.339 2.646 -17.854 1.00 89.75 99 LEU A CA 1
ATOM 709 C C . LEU A 1 99 ? 22.750 3.133 -17.502 1.00 89.75 99 LEU A C 1
ATOM 711 O O . LEU A 1 99 ? 22.978 3.420 -16.304 1.00 89.75 99 LEU A O 1
#

Foldseek 3Di:
DDPPDPDDDDDDDDDDDDDDDDDDPPDPPCPDVVVVVCVPHDDDDDDPDDDDDPVSVCCVDPPNVVVVVVVCVVPVVCCCVPHCVVVDDDDDDPPPDDD